Protein AF-A0AAT9WES9-F1 (afdb_monomer_lite)

Radius of gyration: 13.49 Å; chains: 1; bounding box: 43×22×32 Å

Foldseek 3Di:
DDPPDDDPQQDLVRLLVLLVVVLVDPDDPSSVVNNVVVVVVDVVSVVSSVVSVVVSVDVVVPDDD

Structure (mmCIF, N/CA/C/O backbone):
data_AF-A0AAT9WES9-F1
#
_entry.id   AF-A0AAT9WES9-F1
#
loop_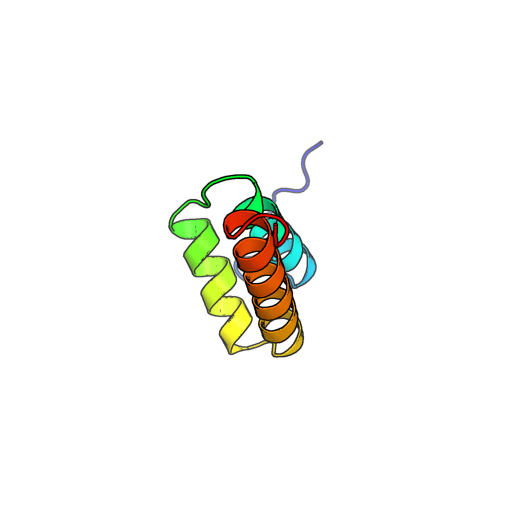
_atom_site.group_PDB
_atom_site.id
_atom_site.type_symbol
_atom_site.label_atom_id
_atom_site.label_alt_id
_atom_site.label_comp_id
_atom_site.label_asym_id
_atom_site.label_entity_id
_atom_site.label_seq_id
_atom_site.pdbx_PDB_ins_code
_atom_site.Cartn_x
_atom_site.Cartn_y
_atom_site.Cartn_z
_atom_site.occupancy
_atom_site.B_iso_or_equiv
_atom_site.auth_seq_id
_atom_site.auth_comp_id
_atom_site.auth_asym_id
_atom_site.auth_atom_id
_atom_site.pdbx_PDB_model_num
ATOM 1 N N . MET A 1 1 ? 23.572 2.476 8.595 1.00 43.69 1 MET A N 1
ATOM 2 C CA . MET A 1 1 ? 22.139 2.438 8.238 1.00 43.69 1 MET A CA 1
ATOM 3 C C . MET A 1 1 ? 21.910 3.512 7.190 1.00 43.69 1 MET A C 1
ATOM 5 O O . MET A 1 1 ? 21.630 4.628 7.573 1.00 43.69 1 MET A O 1
ATOM 9 N N . GLU A 1 2 ? 22.102 3.215 5.905 1.00 45.28 2 GLU A N 1
ATOM 10 C CA . GLU A 1 2 ? 21.932 4.187 4.810 1.00 45.28 2 GLU A CA 1
ATOM 11 C C . GLU A 1 2 ? 21.891 3.415 3.481 1.00 45.28 2 GLU A C 1
ATOM 13 O O . GLU A 1 2 ? 22.876 3.317 2.764 1.00 45.28 2 GLU A O 1
ATOM 18 N N . GLU A 1 3 ? 20.748 2.806 3.164 1.00 45.00 3 GLU A N 1
ATOM 19 C CA . GLU A 1 3 ? 20.486 2.245 1.827 1.00 45.00 3 GLU A CA 1
ATOM 20 C C . GLU A 1 3 ? 19.309 2.990 1.185 1.00 45.00 3 GLU A C 1
ATOM 22 O O . GLU A 1 3 ? 18.330 2.425 0.711 1.00 45.00 3 GLU A O 1
ATOM 27 N N . GLN A 1 4 ? 19.391 4.321 1.245 1.00 50.31 4 GLN A N 1
ATOM 28 C CA . GLN A 1 4 ? 18.487 5.244 0.568 1.00 50.31 4 GLN A CA 1
ATOM 29 C C . GLN A 1 4 ? 19.257 5.969 -0.531 1.00 50.31 4 GLN A C 1
ATOM 31 O O . GLN A 1 4 ? 19.552 7.155 -0.416 1.00 50.31 4 GLN A O 1
ATOM 36 N N . ARG A 1 5 ? 19.607 5.263 -1.608 1.00 57.78 5 ARG A N 1
ATOM 37 C CA . ARG A 1 5 ? 20.099 5.908 -2.827 1.00 57.78 5 ARG A CA 1
ATOM 38 C C . ARG A 1 5 ? 19.563 5.212 -4.077 1.00 57.78 5 ARG A C 1
ATOM 40 O O . ARG A 1 5 ? 19.931 4.094 -4.408 1.00 57.78 5 ARG A O 1
ATOM 47 N N . THR A 1 6 ? 18.738 5.980 -4.791 1.00 54.62 6 THR A N 1
ATOM 48 C CA . THR A 1 6 ? 18.623 6.018 -6.258 1.00 54.62 6 THR A CA 1
ATOM 49 C C . THR A 1 6 ? 18.023 4.810 -6.982 1.00 54.62 6 THR A C 1
ATOM 51 O O . THR A 1 6 ? 18.716 4.017 -7.605 1.00 54.62 6 THR A O 1
ATOM 54 N N . GLY A 1 7 ? 16.692 4.809 -7.065 1.00 54.50 7 GLY A N 1
ATOM 55 C CA . GLY A 1 7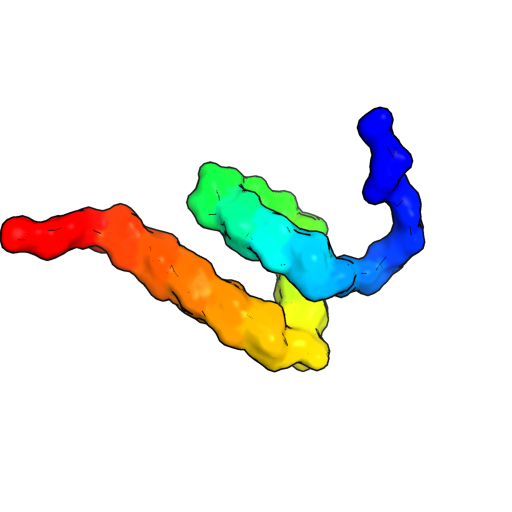 ? 15.945 4.264 -8.197 1.00 54.50 7 GLY A CA 1
ATOM 56 C C . GLY A 1 7 ? 14.596 4.978 -8.291 1.00 54.50 7 GLY A C 1
ATOM 57 O O . GLY A 1 7 ? 13.796 4.880 -7.373 1.00 54.50 7 GLY A O 1
ATOM 58 N N . TRP A 1 8 ? 14.324 5.736 -9.362 1.00 64.94 8 TRP A N 1
ATOM 59 C CA . TRP A 1 8 ? 13.042 6.460 -9.526 1.00 64.94 8 TRP A CA 1
ATOM 60 C C . TRP A 1 8 ? 11.835 5.501 -9.483 1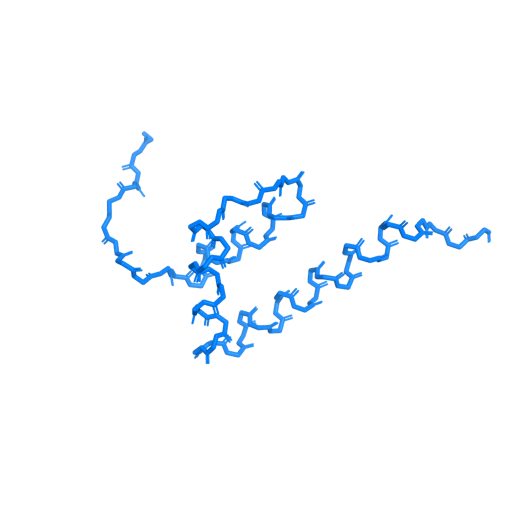.00 64.94 8 TRP A C 1
ATOM 62 O O . TRP A 1 8 ? 10.731 5.881 -9.095 1.00 64.94 8 TRP A O 1
ATOM 72 N N . LYS A 1 9 ? 12.039 4.237 -9.869 1.00 71.06 9 LYS A N 1
ATOM 73 C CA . LYS A 1 9 ? 11.000 3.208 -9.885 1.00 71.06 9 LYS A CA 1
ATOM 74 C C . LYS A 1 9 ? 11.015 2.425 -8.565 1.00 71.06 9 LYS A C 1
ATOM 76 O O . LYS A 1 9 ? 11.985 1.705 -8.331 1.00 71.06 9 LYS A O 1
ATOM 81 N N . PRO A 1 10 ? 9.958 2.512 -7.740 1.00 82.94 10 PRO A N 1
ATOM 82 C CA . PRO A 1 10 ? 9.873 1.738 -6.510 1.00 82.94 10 PRO A CA 1
ATOM 83 C C . PRO A 1 10 ? 9.827 0.241 -6.841 1.00 82.94 10 PRO A C 1
ATOM 85 O O . PRO A 1 10 ? 9.141 -0.193 -7.776 1.00 82.94 10 PRO A O 1
ATOM 88 N N . THR A 1 11 ? 10.577 -0.549 -6.079 1.00 89.94 11 THR A N 1
ATOM 89 C CA . THR A 1 11 ? 10.606 -2.012 -6.223 1.00 89.94 11 THR A CA 1
ATOM 90 C C . THR A 1 11 ? 9.371 -2.647 -5.582 1.00 89.94 11 THR A C 1
ATOM 92 O O . THR A 1 11 ? 8.753 -2.045 -4.705 1.00 89.94 11 THR A O 1
ATOM 95 N N . CYS A 1 12 ? 9.032 -3.893 -5.937 1.00 92.88 12 CYS A N 1
ATOM 96 C CA . CYS A 1 12 ? 7.930 -4.614 -5.282 1.00 92.88 12 CYS A CA 1
ATOM 97 C C . CYS A 1 12 ? 8.098 -4.656 -3.751 1.00 92.88 12 CYS A C 1
ATOM 99 O O . CYS A 1 12 ? 7.129 -4.493 -3.018 1.00 92.88 12 CYS A O 1
ATOM 101 N N . ARG A 1 13 ? 9.336 -4.818 -3.256 1.00 91.50 13 ARG A N 1
ATOM 102 C CA . ARG A 1 13 ? 9.649 -4.816 -1.817 1.00 91.50 13 ARG A CA 1
ATOM 103 C C . ARG A 1 13 ? 9.340 -3.466 -1.171 1.00 91.50 13 ARG A C 1
ATOM 105 O O . ARG A 1 13 ? 8.734 -3.426 -0.104 1.00 91.50 13 ARG A O 1
ATOM 112 N N . GLU A 1 14 ? 9.743 -2.375 -1.814 1.00 91.81 14 GLU A N 1
ATOM 113 C CA . GLU A 1 14 ? 9.469 -1.019 -1.331 1.00 91.81 14 GLU A CA 1
ATOM 114 C C . GLU A 1 14 ? 7.967 -0.722 -1.339 1.00 91.81 14 GLU A C 1
ATOM 116 O O . GLU A 1 14 ? 7.439 -0.191 -0.368 1.00 91.81 14 GLU A O 1
ATOM 121 N N . VAL A 1 15 ? 7.251 -1.147 -2.383 1.00 94.56 15 VAL A N 1
ATOM 122 C CA . VAL A 1 15 ? 5.793 -1.001 -2.467 1.00 94.56 15 VAL A CA 1
ATOM 123 C C . VAL A 1 15 ? 5.090 -1.811 -1.388 1.00 94.56 15 VAL A C 1
ATOM 125 O O . VAL A 1 15 ? 4.202 -1.279 -0.735 1.00 94.56 15 VAL A O 1
ATOM 128 N N . HIS A 1 16 ? 5.493 -3.061 -1.152 1.00 94.38 16 HIS A N 1
ATOM 129 C CA . HIS A 1 16 ? 4.931 -3.874 -0.071 1.00 94.38 16 HIS A CA 1
ATOM 130 C C . HIS A 1 16 ? 5.140 -3.210 1.291 1.00 94.38 16 HIS A C 1
ATOM 132 O O . HIS A 1 16 ? 4.209 -3.145 2.092 1.00 94.38 16 HIS A O 1
ATOM 138 N N . ARG A 1 17 ? 6.340 -2.667 1.525 1.00 93.88 17 ARG A N 1
ATOM 139 C CA . ARG A 1 17 ? 6.653 -1.916 2.739 1.00 93.88 17 ARG A CA 1
ATOM 140 C C . ARG A 1 17 ? 5.764 -0.679 2.875 1.00 93.88 17 ARG A C 1
ATOM 142 O O . ARG A 1 17 ? 5.131 -0.525 3.908 1.00 93.88 17 ARG A O 1
ATOM 149 N N . LEU A 1 18 ? 5.657 0.153 1.838 1.00 94.75 18 LEU A N 1
ATOM 150 C CA . LEU A 1 18 ? 4.809 1.350 1.855 1.00 94.75 18 LEU A CA 1
ATOM 151 C C . LEU A 1 18 ? 3.326 1.006 2.040 1.00 94.75 18 LEU A C 1
ATOM 153 O O . LEU A 1 18 ? 2.635 1.679 2.792 1.00 94.75 18 LEU A O 1
ATOM 157 N N . VAL A 1 19 ? 2.826 -0.045 1.388 1.00 94.50 19 VAL A N 1
ATOM 158 C CA . VAL A 1 19 ? 1.442 -0.515 1.558 1.00 94.50 19 VAL A CA 1
ATOM 159 C C . VAL A 1 19 ? 1.192 -0.953 3.002 1.00 94.50 19 VAL A C 1
ATOM 161 O O . VAL A 1 19 ? 0.171 -0.569 3.565 1.00 94.50 19 VAL A O 1
ATOM 164 N N . SER A 1 20 ? 2.122 -1.700 3.610 1.00 94.12 20 SER A N 1
ATOM 165 C CA . SER A 1 20 ? 2.035 -2.097 5.020 1.00 94.12 20 SER A CA 1
ATOM 166 C C . SER A 1 20 ? 2.084 -0.883 5.944 1.00 94.12 20 SER A C 1
ATOM 168 O O . SER A 1 20 ? 1.205 -0.717 6.778 1.00 94.12 20 SER A O 1
ATOM 170 N N . GLU A 1 21 ? 3.051 0.016 5.747 1.00 94.50 21 GLU A N 1
ATOM 171 C CA . GLU A 1 21 ? 3.156 1.255 6.521 1.00 94.50 21 GLU A CA 1
ATOM 172 C C . GLU A 1 21 ? 1.897 2.121 6.368 1.00 94.50 21 GLU A C 1
ATOM 174 O O . GLU A 1 21 ? 1.495 2.779 7.317 1.00 94.50 21 GLU A O 1
ATOM 179 N N . GLY A 1 22 ? 1.221 2.082 5.217 1.00 93.06 22 GLY A N 1
ATOM 180 C CA . GLY A 1 22 ? -0.049 2.772 4.987 1.00 9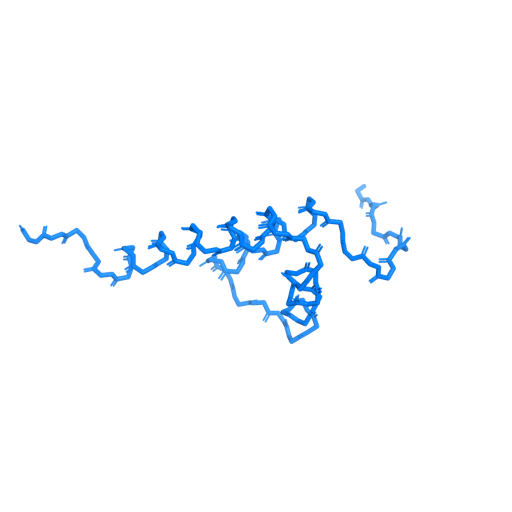3.06 22 GLY A CA 1
ATOM 181 C C . GLY A 1 22 ? -1.240 2.237 5.793 1.00 93.06 22 GLY A C 1
ATOM 182 O O . GLY A 1 22 ? -2.294 2.889 5.820 1.00 93.06 22 GLY A O 1
ATOM 183 N N . LEU A 1 23 ? -1.109 1.062 6.420 1.00 90.88 23 LEU A N 1
ATOM 184 C CA . LEU A 1 23 ? -2.076 0.538 7.387 1.00 90.88 23 LEU A CA 1
ATOM 185 C C . LEU A 1 23 ? -1.894 1.190 8.760 1.00 90.88 23 LEU A C 1
ATOM 187 O O . LEU A 1 23 ? -2.897 1.556 9.375 1.00 90.88 23 LEU A O 1
ATOM 191 N N . ASP A 1 24 ? -0.641 1.387 9.174 1.00 90.75 24 ASP A N 1
ATOM 192 C CA . ASP A 1 24 ? -0.261 1.891 10.499 1.00 90.75 24 ASP A CA 1
ATOM 193 C C . ASP A 1 24 ? -0.196 3.424 10.559 1.00 90.75 24 ASP A C 1
ATOM 195 O O . ASP A 1 24 ? -0.634 4.041 11.530 1.00 90.75 24 ASP A O 1
ATOM 199 N N . ARG A 1 25 ? 0.331 4.059 9.505 1.00 91.81 25 ARG A N 1
ATOM 200 C CA . ARG A 1 25 ? 0.516 5.511 9.385 1.00 91.81 25 ARG A CA 1
ATOM 201 C C . ARG A 1 25 ? -0.082 6.056 8.094 1.00 91.81 25 ARG A C 1
ATOM 203 O O . ARG A 1 25 ? -0.333 5.333 7.130 1.00 91.81 25 ARG A O 1
ATOM 210 N N . ASP A 1 26 ? -0.265 7.372 8.044 1.00 89.94 26 ASP A N 1
ATOM 211 C CA . ASP A 1 26 ? -0.594 8.034 6.785 1.00 89.94 26 ASP A CA 1
ATOM 212 C C . ASP A 1 26 ? 0.661 8.133 5.901 1.00 89.94 26 ASP A C 1
ATOM 214 O O . ASP A 1 26 ? 1.746 8.526 6.345 1.00 89.94 26 ASP A O 1
ATOM 218 N N . LEU A 1 27 ? 0.521 7.738 4.636 1.00 91.31 27 LEU A N 1
ATOM 219 C CA . LEU A 1 27 ? 1.564 7.911 3.630 1.00 91.31 27 LEU A CA 1
ATOM 220 C C . LEU A 1 27 ? 1.518 9.335 3.076 1.00 91.31 27 LEU A C 1
ATOM 222 O O . LEU A 1 27 ? 0.446 9.859 2.759 1.00 91.31 27 LEU A O 1
ATOM 226 N N . SER A 1 28 ? 2.689 9.926 2.856 1.00 92.25 28 SER A N 1
ATOM 227 C CA . SER A 1 28 ? 2.815 11.195 2.142 1.00 92.25 28 SER A CA 1
ATOM 228 C C . SER A 1 28 ? 2.270 11.083 0.711 1.00 92.25 28 SER A C 1
ATOM 230 O O . SER A 1 28 ? 2.187 10.002 0.118 1.00 92.25 28 SER A O 1
ATOM 232 N N . LEU A 1 29 ? 1.919 12.223 0.109 1.00 91.50 29 LEU A N 1
ATOM 233 C CA . LEU A 1 29 ? 1.399 12.264 -1.264 1.00 91.50 29 LEU A CA 1
ATOM 234 C C . LEU A 1 29 ? 2.375 11.646 -2.281 1.00 91.50 29 LEU A C 1
ATOM 236 O O . LEU A 1 29 ? 1.948 10.989 -3.234 1.00 91.50 29 LEU A O 1
ATOM 240 N N . VAL A 1 30 ? 3.681 11.807 -2.053 1.00 89.94 30 VAL A N 1
ATOM 241 C CA . VAL A 1 30 ? 4.738 11.237 -2.899 1.00 89.94 30 VAL A CA 1
ATOM 242 C C . VAL A 1 30 ? 4.762 9.713 -2.783 1.00 89.94 30 VAL A C 1
ATOM 244 O O . VAL A 1 30 ? 4.745 9.024 -3.8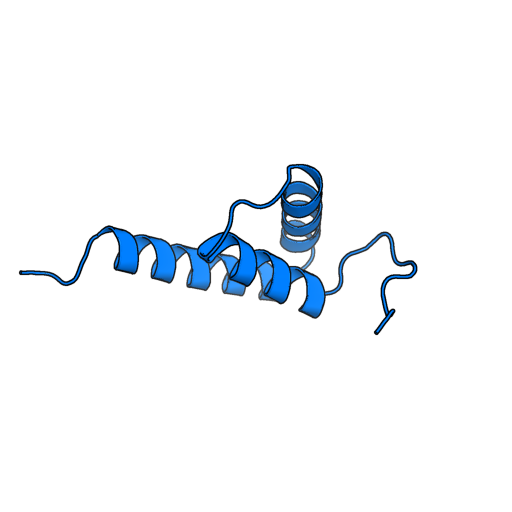02 1.00 89.94 30 VAL A O 1
ATOM 247 N N . GLU A 1 31 ? 4.739 9.173 -1.563 1.00 92.19 31 GLU A N 1
ATOM 248 C CA . GLU A 1 31 ? 4.709 7.725 -1.308 1.00 92.19 31 GLU A CA 1
ATOM 249 C C . GLU A 1 31 ? 3.456 7.075 -1.905 1.00 92.19 31 GLU A C 1
ATOM 251 O O . GLU A 1 31 ? 3.551 6.069 -2.613 1.00 92.19 31 GLU A O 1
ATOM 256 N N . ARG A 1 32 ? 2.284 7.697 -1.712 1.00 91.88 32 ARG A N 1
ATOM 257 C CA . ARG A 1 32 ? 1.023 7.236 -2.316 1.00 91.88 32 ARG A CA 1
ATOM 258 C C . ARG A 1 32 ? 1.109 7.183 -3.835 1.00 91.88 32 ARG A C 1
ATOM 260 O O . ARG A 1 32 ? 0.644 6.221 -4.444 1.00 91.88 32 ARG A O 1
ATOM 267 N N . THR A 1 33 ? 1.698 8.205 -4.449 1.00 92.00 33 THR A N 1
ATOM 268 C CA . THR A 1 33 ? 1.844 8.271 -5.907 1.00 92.00 33 THR A CA 1
ATOM 269 C C . THR A 1 33 ? 2.794 7.188 -6.415 1.00 92.00 33 THR A C 1
ATOM 271 O O . THR A 1 33 ? 2.466 6.509 -7.385 1.00 92.00 33 THR A O 1
ATOM 274 N N . ARG A 1 34 ? 3.921 6.949 -5.729 1.00 90.81 34 ARG A N 1
ATOM 275 C CA . ARG A 1 34 ? 4.865 5.865 -6.061 1.00 90.81 34 ARG A CA 1
ATOM 276 C C . ARG A 1 34 ? 4.204 4.490 -6.024 1.00 90.81 34 ARG A C 1
ATOM 278 O O . ARG A 1 34 ? 4.333 3.735 -6.987 1.00 90.81 34 ARG A O 1
ATOM 285 N N . VAL A 1 35 ? 3.466 4.191 -4.951 1.00 93.25 35 VAL A N 1
ATOM 286 C CA . VAL A 1 35 ? 2.704 2.939 -4.829 1.00 93.25 35 VAL A CA 1
ATOM 287 C C . VAL A 1 35 ? 1.724 2.826 -5.988 1.00 93.25 35 VAL A C 1
ATOM 289 O O . VAL A 1 35 ? 1.802 1.862 -6.742 1.00 93.25 35 VAL A O 1
ATOM 292 N N . ARG A 1 36 ? 0.866 3.837 -6.195 1.00 92.62 36 ARG A N 1
ATOM 293 C CA . ARG A 1 36 ? -0.128 3.835 -7.278 1.00 92.62 36 ARG A CA 1
ATOM 294 C C . ARG A 1 36 ? 0.510 3.544 -8.630 1.00 92.62 36 ARG A C 1
ATOM 296 O O . ARG A 1 36 ? 0.062 2.620 -9.288 1.00 92.62 36 ARG A O 1
ATOM 303 N N . LEU A 1 37 ? 1.574 4.249 -9.011 1.00 92.62 37 LEU A N 1
ATOM 304 C CA . LEU A 1 37 ? 2.255 4.025 -10.291 1.00 92.62 37 LEU A CA 1
ATOM 305 C C . LEU A 1 37 ? 2.745 2.577 -10.456 1.00 92.62 37 LEU A C 1
ATOM 307 O O . LEU A 1 37 ? 2.608 2.005 -11.534 1.00 92.62 37 LEU A O 1
ATOM 311 N N . HIS A 1 38 ? 3.271 1.954 -9.400 1.00 94.31 38 HIS A N 1
ATOM 312 C CA . HIS A 1 38 ? 3.707 0.559 -9.461 1.00 94.31 38 HIS A CA 1
ATOM 313 C C . HIS A 1 38 ? 2.534 -0.430 -9.570 1.00 94.31 38 HIS A C 1
ATOM 315 O O . HIS A 1 38 ? 2.625 -1.418 -10.299 1.00 94.31 38 HIS A O 1
ATOM 321 N N . LEU A 1 39 ? 1.411 -0.161 -8.894 1.00 94.38 39 LEU A N 1
ATOM 322 C CA . LEU A 1 39 ? 0.211 -1.008 -8.964 1.00 94.38 39 LEU A CA 1
ATOM 323 C C . LEU A 1 39 ? -0.408 -1.064 -10.372 1.00 94.38 39 LEU A C 1
ATOM 325 O O . LEU A 1 39 ? -1.165 -1.988 -10.654 1.00 94.38 39 LEU A O 1
ATOM 329 N N . TRP A 1 40 ? -0.089 -0.116 -11.258 1.00 93.94 40 TRP A N 1
ATOM 330 C CA . TRP A 1 40 ? -0.524 -0.151 -12.660 1.00 93.94 40 TRP A CA 1
ATOM 331 C C . TRP A 1 40 ? 0.278 -1.132 -13.521 1.00 93.94 40 TRP A C 1
ATOM 333 O O . TRP A 1 40 ? -0.230 -1.604 -14.533 1.00 93.94 40 TRP A O 1
ATOM 343 N N . VAL A 1 41 ? 1.518 -1.448 -13.137 1.00 92.81 41 VAL A N 1
ATOM 344 C CA . VAL A 1 41 ? 2.425 -2.296 -13.934 1.00 92.81 41 VAL A CA 1
ATOM 345 C C . VAL A 1 41 ? 2.655 -3.678 -13.325 1.00 92.81 41 VAL A C 1
ATOM 347 O O . VAL A 1 41 ? 3.140 -4.575 -14.008 1.00 92.81 41 VAL A O 1
ATOM 350 N N . CYS A 1 42 ? 2.319 -3.872 -12.047 1.00 95.00 42 CYS A N 1
ATOM 351 C CA . CYS A 1 42 ? 2.588 -5.105 -11.315 1.00 95.00 42 CYS A CA 1
ATOM 352 C C . CYS A 1 42 ? 1.325 -5.654 -10.647 1.00 95.00 42 CYS A C 1
ATOM 354 O O . CYS A 1 42 ? 0.959 -5.262 -9.538 1.00 95.00 42 CYS A O 1
ATOM 356 N N . VAL A 1 43 ? 0.714 -6.651 -11.292 1.00 95.69 43 VAL A N 1
ATOM 357 C CA . VAL A 1 43 ? -0.511 -7.313 -10.812 1.00 95.69 43 VAL A CA 1
ATOM 358 C C . VAL A 1 43 ? -0.318 -7.966 -9.437 1.00 95.69 43 VAL A C 1
ATOM 360 O O . VAL A 1 43 ? -1.246 -8.004 -8.629 1.00 95.69 43 VAL A O 1
ATOM 363 N N . ALA A 1 44 ? 0.882 -8.478 -9.139 1.00 94.88 44 ALA A N 1
ATOM 364 C CA . ALA A 1 44 ? 1.178 -9.080 -7.839 1.00 94.88 44 ALA A CA 1
ATOM 365 C C . ALA A 1 44 ? 1.032 -8.058 -6.699 1.00 94.88 44 ALA A C 1
ATOM 367 O O . ALA A 1 44 ? 0.347 -8.327 -5.713 1.00 94.88 44 ALA A O 1
ATOM 368 N N . CYS A 1 45 ? 1.596 -6.860 -6.873 1.00 95.56 45 CYS A N 1
ATOM 369 C CA . CYS A 1 45 ? 1.455 -5.776 -5.905 1.00 95.56 45 CYS A CA 1
ATOM 370 C C . CYS A 1 45 ? 0.009 -5.258 -5.832 1.00 95.56 45 CYS A C 1
ATOM 372 O O . CYS A 1 45 ? -0.456 -4.932 -4.742 1.00 95.56 45 CYS A O 1
ATOM 374 N N . THR A 1 46 ? -0.737 -5.234 -6.946 1.00 95.69 46 THR A N 1
ATOM 375 C CA . THR A 1 46 ? -2.173 -4.886 -6.954 1.00 95.69 46 THR A CA 1
ATOM 376 C C . THR A 1 46 ? -2.984 -5.828 -6.071 1.00 95.69 46 THR A C 1
ATOM 378 O O . THR A 1 46 ? -3.773 -5.374 -5.242 1.00 95.69 46 THR A O 1
ATOM 381 N N . ARG A 1 47 ? -2.755 -7.142 -6.197 1.00 96.44 47 ARG A N 1
ATOM 382 C CA . ARG A 1 47 ? -3.417 -8.154 -5.359 1.00 96.44 47 ARG A CA 1
ATOM 383 C C . ARG A 1 47 ? -3.051 -7.993 -3.889 1.00 96.44 47 ARG A C 1
ATOM 385 O O . ARG A 1 47 ? -3.945 -7.984 -3.049 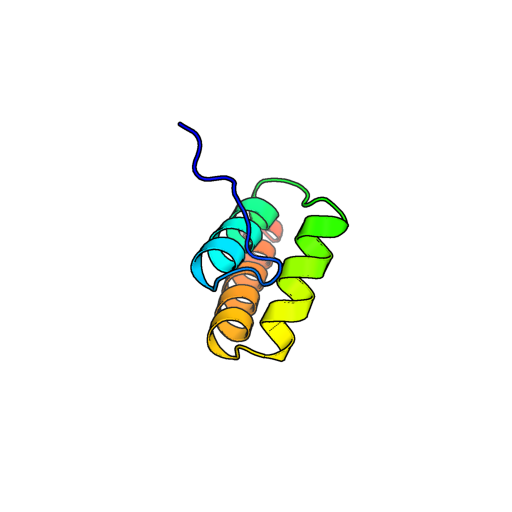1.00 96.44 47 ARG A O 1
ATOM 392 N N . PHE A 1 48 ? -1.767 -7.802 -3.592 1.00 95.38 48 PHE A N 1
ATOM 393 C CA . PHE A 1 48 ? -1.291 -7.564 -2.230 1.00 95.38 48 PHE A CA 1
ATOM 394 C C . PHE A 1 48 ? -1.947 -6.326 -1.600 1.00 95.38 48 PHE A C 1
ATOM 396 O O . PHE A 1 48 ? -2.470 -6.395 -0.491 1.00 95.38 48 PHE A O 1
ATOM 403 N N . SER A 1 49 ? -2.004 -5.208 -2.332 1.00 94.94 49 SER A N 1
ATOM 404 C CA . SER A 1 49 ? -2.681 -3.994 -1.863 1.00 94.94 49 SER A CA 1
ATOM 405 C C . SER A 1 49 ? -4.169 -4.228 -1.589 1.00 94.94 49 SER A C 1
ATOM 407 O O . SER A 1 49 ? -4.694 -3.674 -0.626 1.00 94.94 49 SER A O 1
ATOM 409 N N . GLY A 1 50 ? -4.846 -5.047 -2.400 1.00 95.00 50 GLY A N 1
ATOM 410 C CA . GLY A 1 50 ? -6.240 -5.428 -2.167 1.00 95.00 50 GLY A CA 1
ATOM 411 C C . GLY A 1 50 ? -6.430 -6.282 -0.909 1.00 95.00 50 GLY A C 1
ATOM 412 O O . GLY A 1 50 ? -7.366 -6.049 -0.149 1.00 95.00 50 GLY A O 1
ATOM 413 N N . GLN A 1 51 ? -5.521 -7.228 -0.645 1.00 95.25 51 GLN A N 1
ATOM 414 C CA . GLN A 1 51 ? -5.534 -8.030 0.587 1.00 95.25 51 GLN A CA 1
ATOM 415 C C . GLN A 1 51 ? -5.356 -7.153 1.831 1.00 95.25 51 GLN A C 1
ATOM 417 O O . GLN A 1 51 ? -6.083 -7.308 2.809 1.00 95.25 51 GLN A O 1
ATOM 422 N N . MET A 1 52 ? -4.432 -6.194 1.778 1.00 94.62 52 MET A N 1
ATOM 423 C CA . MET A 1 52 ? -4.191 -5.263 2.882 1.00 94.62 52 MET A CA 1
ATOM 424 C C . MET A 1 52 ? -5.381 -4.325 3.121 1.00 94.62 52 MET A C 1
ATOM 426 O O . MET A 1 52 ? -5.732 -4.062 4.269 1.00 94.62 52 MET A O 1
ATOM 430 N N . ASP A 1 53 ? -6.059 -3.871 2.063 1.00 92.38 53 ASP A N 1
ATOM 431 C CA . ASP A 1 53 ? -7.285 -3.077 2.198 1.00 92.38 53 ASP A CA 1
ATOM 432 C C . ASP A 1 53 ? -8.433 -3.884 2.828 1.00 92.38 53 ASP A C 1
ATOM 434 O O . ASP A 1 53 ? -9.138 -3.377 3.701 1.00 92.38 53 ASP A O 1
ATOM 438 N N . LEU A 1 54 ? -8.581 -5.163 2.461 1.00 92.44 54 LEU A N 1
ATOM 439 C CA . LEU A 1 54 ? -9.546 -6.063 3.096 1.00 92.44 54 LEU A CA 1
ATOM 440 C C . LEU A 1 54 ? -9.273 -6.203 4.601 1.00 92.44 54 LEU A C 1
ATOM 442 O O . LEU A 1 54 ? -10.193 -6.034 5.403 1.00 92.44 54 LEU A O 1
ATOM 446 N N . LEU A 1 55 ? -8.016 -6.451 4.984 1.00 90.56 55 LEU A N 1
ATOM 447 C CA . LEU A 1 55 ? -7.606 -6.521 6.391 1.00 90.56 55 LEU A CA 1
ATOM 448 C C . LEU A 1 55 ? -7.914 -5.210 7.121 1.00 90.56 55 LEU A C 1
ATOM 450 O O . LEU A 1 55 ? -8.525 -5.227 8.189 1.00 90.56 55 LEU A O 1
ATOM 454 N N . ARG A 1 56 ? -7.587 -4.063 6.514 1.00 89.38 56 ARG A N 1
ATOM 455 C CA . ARG A 1 56 ? -7.879 -2.740 7.082 1.00 89.38 56 ARG A CA 1
ATOM 456 C C . ARG A 1 56 ? -9.366 -2.541 7.347 1.00 89.38 56 ARG A C 1
ATOM 458 O O . ARG A 1 56 ? -9.741 -2.011 8.393 1.00 89.38 56 ARG A O 1
ATOM 465 N N . ARG A 1 57 ? -10.218 -2.937 6.399 1.00 90.25 57 ARG A N 1
ATOM 466 C CA . ARG A 1 57 ? -11.676 -2.840 6.538 1.00 90.25 57 ARG A CA 1
ATOM 467 C C . ARG A 1 57 ? -12.196 -3.768 7.624 1.00 90.25 57 ARG A C 1
ATOM 469 O O . ARG A 1 57 ? -13.065 -3.344 8.377 1.00 90.25 57 ARG A O 1
ATOM 476 N N . ALA A 1 58 ? -11.685 -4.994 7.715 1.00 89.88 58 ALA A N 1
ATOM 477 C CA . ALA A 1 58 ? -12.074 -5.936 8.761 1.00 89.88 58 ALA A CA 1
ATOM 478 C C . ALA A 1 58 ? -11.707 -5.398 10.154 1.00 89.88 58 ALA A C 1
ATOM 480 O O . ALA A 1 58 ? -12.553 -5.354 11.040 1.00 89.88 58 ALA A O 1
ATOM 481 N N . MET A 1 59 ? -10.488 -4.875 10.322 1.00 87.12 59 MET A N 1
ATOM 482 C CA . MET A 1 59 ? -10.042 -4.279 11.588 1.00 87.12 59 MET A CA 1
ATOM 483 C C . MET A 1 59 ? -10.864 -3.047 11.988 1.00 87.12 59 MET A C 1
ATOM 485 O O . MET A 1 59 ? -11.134 -2.847 13.167 1.00 87.12 59 MET A O 1
ATOM 489 N N . ARG A 1 60 ? -11.289 -2.224 11.019 1.00 86.81 60 ARG A N 1
ATOM 490 C CA . ARG A 1 60 ? -12.136 -1.044 11.279 1.00 86.81 60 ARG A CA 1
ATOM 491 C C . ARG A 1 60 ? -13.583 -1.382 11.627 1.00 86.81 60 ARG A C 1
ATOM 493 O O . ARG A 1 60 ? -14.231 -0.570 12.274 1.00 86.81 60 ARG A O 1
ATOM 500 N N . GLN A 1 61 ? -14.086 -2.528 11.177 1.00 83.31 61 GLN A N 1
ATOM 501 C CA . GLN A 1 61 ? -15.445 -2.982 11.481 1.00 83.31 61 GLN A CA 1
ATOM 502 C C . GLN A 1 61 ? -15.550 -3.643 12.866 1.00 83.31 61 GLN A C 1
ATOM 504 O O . GLN A 1 61 ? -16.659 -3.818 13.357 1.00 83.31 61 GLN A O 1
ATOM 509 N N . GLY A 1 62 ? -14.414 -3.934 13.518 1.00 68.19 62 GLY A N 1
ATOM 510 C CA . GLY A 1 62 ? -14.368 -4.684 14.774 1.00 68.19 62 GLY A CA 1
ATOM 511 C C . GLY A 1 62 ? -14.752 -6.159 14.577 1.00 68.19 62 GLY A C 1
ATOM 512 O O . GLY A 1 62 ? -15.286 -6.526 13.528 1.00 68.19 62 GLY A O 1
ATOM 513 N N . PRO A 1 63 ? -14.451 -7.045 15.543 1.00 63.00 63 PRO A N 1
ATOM 514 C CA . PRO A 1 63 ? -15.021 -8.387 15.524 1.00 63.00 63 PRO A CA 1
ATOM 515 C C . PRO A 1 63 ? -16.560 -8.286 15.523 1.00 63.00 63 PRO A C 1
ATOM 517 O O . PRO A 1 63 ? -17.094 -7.388 16.181 1.00 63.00 63 PRO A O 1
ATOM 520 N N . PRO A 1 64 ? -17.279 -9.161 14.790 1.00 57.84 64 PRO A N 1
ATOM 521 C CA . PRO A 1 64 ? -18.730 -9.244 14.934 1.00 57.84 64 PRO A CA 1
ATOM 522 C C . PRO A 1 64 ? -19.077 -9.506 16.415 1.00 57.84 64 PRO A C 1
ATOM 524 O O . PRO A 1 64 ? -18.282 -10.174 17.085 1.00 57.84 64 PRO A O 1
ATOM 527 N N . PRO A 1 65 ? -20.189 -8.938 16.928 1.00 63.28 65 PRO A N 1
ATOM 528 C CA . PRO A 1 65 ? -20.574 -9.059 18.335 1.00 63.28 65 PRO A CA 1
ATOM 529 C C . PRO A 1 65 ? -20.731 -10.513 18.790 1.00 63.28 65 PRO A C 1
ATOM 531 O O . PRO A 1 65 ? -21.092 -11.367 17.944 1.00 63.28 65 PRO A O 1
#

Sequence (65 aa):
MEEQRTGWKPTCREVHRLVSEGLDRDLSLVERTRVRLHLWVCVACTRFSGQMDLLRRAMRQGPPP

pLDDT: mean 85.26, std 14.93, range [43.69, 96.44]

Secondary structure (DSSP, 8-state):
-------SS--HHHHHHHHHHHHHSPPPHHHHHHHHHHHTT-HHHHHHHHHHHHHHHHHHH-S--